Protein AF-A0A6G1WXC3-F1 (afdb_monomer)

Secondary structure (DSSP, 8-state):
---HHHHHHHHHHHHHHHHHHHHHHHHHHHHHTSHHHHHHHHHHHHHHHHHHHHS-------S--------HHHHHHHHH-HHHHHHHHHHHHHHHTTSSS-SHHHHHHHHHHTTPPP---SSHHHHHHHHHHHHTTS-HHHHHHHHHHHHGGG--SHHHHHHHHHT--

Structure (mmCIF, N/CA/C/O backbone):
data_AF-A0A6G1WXC3-F1
#
_entry.id   AF-A0A6G1WXC3-F1
#
loop_
_atom_site.group_PDB
_atom_site.id
_atom_site.type_symbol
_atom_site.label_atom_id
_atom_site.label_alt_id
_atom_site.label_comp_id
_atom_site.label_asym_id
_atom_site.label_entity_id
_atom_site.label_seq_id
_atom_site.pdbx_PDB_ins_code
_atom_site.Cartn_x
_atom_site.Cartn_y
_atom_site.Cartn_z
_atom_site.occupancy
_atom_site.B_iso_or_equiv
_atom_site.auth_seq_id
_atom_site.auth_comp_id
_atom_site.auth_asym_id
_atom_site.auth_atom_id
_atom_site.pdbx_PDB_model_num
ATOM 1 N N . MET A 1 1 ? 29.591 30.983 -10.561 1.00 44.22 1 MET A N 1
ATOM 2 C CA . MET A 1 1 ? 28.912 30.303 -9.437 1.00 44.22 1 MET A CA 1
ATOM 3 C C . MET A 1 1 ? 28.058 29.195 -10.032 1.00 44.22 1 MET A C 1
ATOM 5 O O . MET A 1 1 ? 27.131 29.528 -10.754 1.00 44.22 1 MET A O 1
ATOM 9 N N . LYS A 1 2 ? 28.415 27.916 -9.842 1.00 50.72 2 LYS A N 1
ATOM 10 C CA . LYS A 1 2 ? 27.585 26.799 -10.331 1.00 50.72 2 LYS A CA 1
ATOM 11 C C . LYS A 1 2 ? 26.294 26.765 -9.520 1.00 50.72 2 LYS A C 1
ATOM 13 O O . LYS A 1 2 ? 26.352 26.888 -8.296 1.00 50.72 2 LYS A O 1
ATOM 18 N N . THR A 1 3 ? 25.143 26.680 -10.178 1.00 69.44 3 THR A N 1
ATOM 19 C CA . THR A 1 3 ? 23.860 26.624 -9.466 1.00 69.44 3 THR A CA 1
ATOM 20 C C . THR A 1 3 ? 23.758 25.311 -8.681 1.00 69.44 3 THR A C 1
ATOM 22 O O . THR A 1 3 ? 24.283 24.291 -9.116 1.00 69.44 3 THR A O 1
ATOM 25 N N . GLN A 1 4 ? 23.085 25.302 -7.523 1.00 69.00 4 GLN A N 1
ATOM 26 C CA . GLN A 1 4 ? 22.926 24.095 -6.684 1.00 69.00 4 GLN A CA 1
ATOM 27 C C . GLN A 1 4 ? 22.456 22.871 -7.495 1.00 69.00 4 GLN A C 1
ATOM 29 O O . GLN A 1 4 ? 22.915 21.755 -7.283 1.00 69.00 4 GLN A O 1
ATOM 34 N N . ARG A 1 5 ? 21.611 23.113 -8.502 1.00 64.19 5 ARG A N 1
ATOM 35 C CA . ARG A 1 5 ? 21.076 22.094 -9.409 1.00 64.19 5 ARG A CA 1
ATOM 36 C C . ARG A 1 5 ? 22.124 21.485 -10.343 1.00 64.19 5 ARG A C 1
ATOM 38 O O . ARG A 1 5 ? 22.011 20.314 -10.682 1.00 64.19 5 ARG A O 1
ATOM 45 N N . GLU A 1 6 ? 23.135 22.247 -10.758 1.00 64.75 6 GLU A N 1
ATOM 46 C CA . GLU A 1 6 ? 24.261 21.714 -11.540 1.00 64.75 6 GLU A CA 1
ATOM 47 C C . GLU A 1 6 ? 25.110 20.766 -10.693 1.00 64.75 6 GLU A C 1
ATOM 49 O O . GLU A 1 6 ? 25.535 19.720 -11.176 1.00 64.75 6 GLU A O 1
ATOM 54 N N . SER A 1 7 ? 25.324 21.105 -9.421 1.00 72.19 7 SER A N 1
ATOM 55 C CA . SER A 1 7 ? 26.033 20.237 -8.479 1.00 72.19 7 SER A CA 1
ATOM 56 C C . SER A 1 7 ? 25.262 18.940 -8.221 1.00 72.19 7 SER A C 1
ATOM 58 O O . SER A 1 7 ? 25.857 17.865 -8.263 1.00 72.19 7 SER A O 1
ATOM 60 N N . ASP A 1 8 ? 23.942 19.020 -8.034 1.00 71.69 8 ASP A N 1
ATOM 61 C CA . ASP A 1 8 ? 23.084 17.841 -7.853 1.00 71.69 8 ASP A CA 1
ATOM 62 C C . ASP A 1 8 ? 23.109 16.932 -9.094 1.00 71.69 8 ASP A C 1
ATOM 64 O O . ASP A 1 8 ? 23.242 15.712 -8.981 1.00 71.69 8 ASP A O 1
ATOM 68 N N . LEU A 1 9 ? 23.085 17.526 -10.292 1.00 70.00 9 LEU A N 1
ATOM 69 C CA . LEU A 1 9 ? 23.177 16.786 -11.550 1.00 70.00 9 LEU A CA 1
ATOM 70 C C . LEU A 1 9 ? 24.522 16.060 -11.696 1.00 70.00 9 LEU A C 1
ATOM 72 O O . LEU A 1 9 ? 24.562 14.912 -12.138 1.00 70.00 9 LEU A O 1
ATOM 76 N N . LEU A 1 10 ? 25.626 16.698 -11.299 1.00 73.06 10 LEU A N 1
ATOM 77 C CA . LEU A 1 10 ? 26.951 16.072 -11.306 1.00 73.06 10 LEU A CA 1
ATOM 78 C C . LEU A 1 10 ? 27.034 14.898 -10.323 1.00 73.06 10 LEU A C 1
ATOM 80 O O . LEU A 1 10 ? 27.644 13.875 -10.637 1.00 73.06 10 LEU A O 1
ATOM 84 N N . ILE A 1 11 ? 26.391 15.012 -9.160 1.00 79.00 11 ILE A N 1
ATOM 85 C CA . ILE A 1 11 ? 26.306 13.923 -8.179 1.00 79.00 11 ILE A CA 1
ATOM 86 C C . ILE A 1 11 ? 25.516 12.744 -8.755 1.00 79.00 11 ILE A C 1
ATOM 88 O O . ILE A 1 11 ? 25.930 11.592 -8.609 1.00 79.00 11 ILE A O 1
ATOM 92 N N . ASP A 1 12 ? 24.399 13.003 -9.426 1.00 79.50 12 ASP A N 1
ATOM 93 C CA . ASP A 1 12 ? 23.587 11.943 -10.023 1.00 79.50 12 ASP A CA 1
ATOM 94 C C . ASP A 1 12 ? 24.289 11.277 -11.212 1.00 79.50 12 ASP A C 1
ATOM 96 O O . ASP A 1 12 ? 24.248 10.050 -11.333 1.00 79.50 12 ASP A O 1
ATOM 100 N N . LEU A 1 13 ? 25.038 12.037 -12.015 1.00 75.50 13 LEU A N 1
ATOM 101 C CA . LEU A 1 13 ? 25.923 11.481 -13.042 1.00 75.50 13 LEU A CA 1
ATOM 102 C C . LEU A 1 13 ? 27.013 10.590 -12.434 1.00 75.50 13 LEU A C 1
ATOM 104 O O . LEU A 1 13 ? 27.242 9.490 -12.933 1.00 75.50 13 LEU A O 1
ATOM 108 N N . ALA A 1 14 ? 27.631 10.996 -11.322 1.00 76.50 14 ALA A N 1
ATOM 109 C CA . ALA A 1 14 ? 28.627 10.178 -10.628 1.00 76.50 14 ALA A CA 1
ATOM 110 C C . ALA A 1 14 ? 28.030 8.872 -10.067 1.00 76.50 14 ALA A C 1
ATOM 112 O O . ALA A 1 14 ? 28.656 7.812 -10.146 1.00 76.50 14 ALA A O 1
ATOM 113 N N . LYS A 1 15 ? 26.797 8.909 -9.542 1.00 82.50 15 LYS A N 1
ATOM 114 C CA . LYS A 1 15 ? 26.073 7.700 -9.104 1.00 82.50 15 LYS A CA 1
ATOM 115 C C . LYS A 1 15 ? 25.766 6.768 -10.274 1.00 82.50 15 LYS A C 1
ATOM 117 O O . LYS A 1 15 ? 25.901 5.554 -10.132 1.00 82.50 15 LYS A O 1
ATOM 122 N N . LEU A 1 16 ? 25.348 7.320 -11.412 1.00 79.81 16 LEU A N 1
ATOM 123 C CA . LEU A 1 16 ? 25.074 6.543 -12.620 1.00 79.81 16 LEU A CA 1
ATOM 124 C C . LEU A 1 16 ? 26.355 5.905 -13.169 1.00 79.81 16 LEU A C 1
ATOM 126 O O . LEU A 1 16 ? 26.337 4.718 -13.492 1.00 79.81 16 LEU A O 1
ATOM 130 N N . LEU A 1 17 ? 27.470 6.640 -13.176 1.00 76.56 17 LEU A N 1
ATOM 131 C CA . LEU A 1 17 ? 28.785 6.124 -13.562 1.00 76.56 17 LEU A CA 1
ATOM 132 C C . LEU A 1 17 ? 29.220 4.965 -12.660 1.00 76.56 17 LEU A C 1
ATOM 134 O O . LEU A 1 17 ? 29.624 3.915 -13.151 1.00 76.56 17 LEU A O 1
ATOM 138 N N . LYS A 1 18 ? 29.049 5.101 -11.339 1.00 76.56 18 LYS A N 1
ATOM 139 C CA . LYS A 1 18 ? 29.335 4.022 -10.381 1.00 76.56 18 LYS A CA 1
ATOM 140 C C . LYS A 1 18 ? 28.459 2.781 -10.604 1.00 76.56 18 LYS A C 1
ATOM 142 O O . LYS A 1 18 ? 28.900 1.672 -10.327 1.00 76.56 18 LYS A O 1
ATOM 147 N N . LYS A 1 19 ? 27.216 2.961 -11.060 1.00 80.56 19 LYS A N 1
ATOM 148 C CA . LYS A 1 19 ? 26.237 1.877 -11.232 1.00 80.56 19 LYS A CA 1
ATOM 149 C C . LYS A 1 19 ? 26.440 1.073 -12.518 1.00 80.56 19 LYS A C 1
ATOM 151 O O . LYS A 1 19 ? 26.234 -0.135 -12.493 1.00 80.56 19 LYS A O 1
ATOM 156 N N . TYR A 1 20 ? 26.783 1.736 -13.620 1.00 78.94 20 TYR A N 1
ATOM 157 C CA . TYR A 1 20 ? 26.848 1.107 -14.947 1.00 78.94 20 TYR A CA 1
ATOM 158 C C . TYR A 1 20 ? 28.270 0.989 -15.509 1.00 78.94 20 TYR A C 1
ATOM 160 O O . TYR A 1 20 ? 28.459 0.365 -16.549 1.00 78.94 20 TYR A O 1
ATOM 168 N N . GLY A 1 21 ? 29.264 1.545 -14.816 1.00 82.62 21 GLY A N 1
ATOM 169 C CA . GLY A 1 21 ? 30.666 1.478 -15.210 1.00 82.62 21 GLY A CA 1
ATOM 170 C C . GLY A 1 21 ? 31.036 2.451 -16.340 1.00 82.62 21 GLY A C 1
ATOM 171 O O . GLY A 1 21 ? 30.161 2.965 -17.042 1.00 82.62 21 GLY A O 1
ATOM 172 N N . PRO A 1 22 ? 32.341 2.725 -16.512 1.00 80.12 22 PRO A N 1
ATOM 173 C CA . PRO A 1 22 ? 32.845 3.679 -17.500 1.00 80.12 22 PRO A CA 1
ATOM 174 C C . PRO A 1 22 ? 32.605 3.226 -18.945 1.00 80.12 22 PRO A C 1
ATOM 176 O O . PRO A 1 22 ? 32.249 4.047 -19.781 1.00 80.12 22 PRO A O 1
ATOM 179 N N . GLU A 1 23 ? 32.685 1.923 -19.220 1.00 77.81 23 GLU A N 1
ATOM 180 C CA . GLU A 1 23 ? 32.500 1.346 -20.561 1.00 77.81 23 GLU A CA 1
ATOM 181 C C . GLU A 1 23 ? 31.107 1.651 -21.138 1.00 77.81 23 GLU A C 1
ATOM 183 O O . GLU A 1 23 ? 30.965 2.027 -22.300 1.00 77.81 23 GLU A O 1
ATOM 188 N N . THR A 1 24 ? 30.064 1.580 -20.304 1.00 79.56 24 THR A N 1
ATOM 189 C CA . THR A 1 24 ? 28.690 1.924 -20.703 1.00 79.56 24 THR A CA 1
ATOM 190 C C . THR A 1 24 ? 28.551 3.416 -21.017 1.00 79.56 24 THR A C 1
ATOM 192 O O . THR A 1 24 ? 27.793 3.799 -21.909 1.00 79.56 24 THR A O 1
ATOM 195 N N . PHE A 1 25 ? 29.284 4.274 -20.303 1.00 78.19 25 PHE A N 1
ATOM 196 C CA . PHE A 1 25 ? 29.303 5.716 -20.552 1.00 78.19 25 PHE A CA 1
ATOM 197 C C . PHE A 1 25 ? 30.082 6.069 -21.820 1.00 78.19 25 PHE A C 1
ATOM 199 O O . PHE A 1 25 ? 29.649 6.951 -22.555 1.00 78.19 25 PHE A O 1
ATOM 206 N N . GLU A 1 26 ? 31.177 5.369 -22.111 1.00 77.31 26 GLU A N 1
ATOM 207 C CA . GLU A 1 26 ? 31.932 5.520 -23.359 1.00 77.31 26 GLU A CA 1
ATOM 208 C C . GLU A 1 26 ? 31.126 5.047 -24.572 1.00 77.31 26 GLU A C 1
ATOM 210 O O . GLU A 1 26 ? 31.059 5.752 -25.579 1.00 77.31 26 GLU A O 1
ATOM 215 N N . ALA A 1 27 ? 30.434 3.910 -24.461 1.00 77.00 27 ALA A N 1
ATOM 216 C CA . ALA A 1 27 ? 29.519 3.427 -25.494 1.00 77.00 27 ALA A CA 1
ATOM 217 C C . ALA A 1 27 ? 28.340 4.389 -25.715 1.00 77.00 27 ALA A C 1
ATOM 219 O O . ALA A 1 27 ? 27.915 4.629 -26.847 1.00 77.00 27 ALA A O 1
ATOM 220 N N . LEU A 1 28 ? 27.816 4.989 -24.642 1.00 77.06 28 LEU A N 1
ATOM 221 C CA . LEU A 1 28 ? 26.797 6.026 -24.756 1.00 77.06 28 LEU A CA 1
ATOM 222 C C . LEU A 1 28 ? 27.366 7.286 -25.416 1.00 77.06 28 LEU A C 1
ATOM 224 O O . LEU A 1 28 ? 26.716 7.839 -26.297 1.00 77.06 28 LEU A O 1
ATOM 228 N N . ALA A 1 29 ? 28.573 7.714 -25.037 1.00 76.94 29 ALA A N 1
ATOM 229 C CA . ALA A 1 29 ? 29.254 8.876 -25.603 1.00 76.94 29 ALA A CA 1
ATOM 230 C C . ALA A 1 29 ? 29.509 8.708 -27.107 1.00 76.94 29 ALA A C 1
ATOM 232 O O . ALA A 1 29 ? 29.225 9.624 -27.878 1.00 76.94 29 ALA A O 1
ATOM 233 N N . SER A 1 30 ? 29.969 7.535 -27.548 1.00 75.50 30 SER A N 1
ATOM 234 C CA . SER A 1 30 ? 30.153 7.237 -28.973 1.00 75.50 30 SER A CA 1
ATOM 235 C C . SER A 1 30 ? 28.818 7.209 -29.721 1.00 75.50 30 SER A C 1
ATOM 237 O O . SER A 1 30 ? 28.712 7.769 -30.812 1.00 75.50 30 SER A O 1
ATOM 239 N N . THR A 1 31 ? 27.769 6.668 -29.095 1.00 70.75 31 THR A N 1
ATOM 240 C CA . THR A 1 31 ? 26.422 6.613 -29.675 1.00 70.75 31 THR A CA 1
ATOM 241 C C . THR A 1 31 ? 25.796 7.996 -29.818 1.00 70.75 31 THR A C 1
ATOM 243 O O . THR A 1 31 ? 25.179 8.265 -30.842 1.00 70.75 31 THR A O 1
ATOM 246 N N . ILE A 1 32 ? 25.952 8.900 -28.845 1.00 71.56 32 ILE A N 1
ATOM 247 C CA . ILE A 1 32 ? 25.403 10.270 -28.917 1.00 71.56 32 ILE A CA 1
ATOM 248 C C . ILE A 1 32 ? 26.270 11.232 -29.732 1.00 71.56 32 ILE A C 1
ATOM 250 O O . ILE A 1 32 ? 25.797 12.320 -30.049 1.00 71.56 32 ILE A O 1
ATOM 254 N N . SER A 1 33 ? 27.510 10.852 -30.060 1.00 72.50 33 SER A N 1
ATOM 255 C CA . SER A 1 33 ? 28.425 11.652 -30.889 1.00 72.50 33 SER A CA 1
ATOM 256 C C . SER A 1 33 ? 28.082 11.604 -32.381 1.00 72.50 33 SER A C 1
ATOM 258 O O . SER A 1 33 ? 28.643 12.375 -33.157 1.00 72.50 33 SER A O 1
ATOM 260 N N . SER A 1 34 ? 27.170 10.721 -32.804 1.00 76.88 34 SER A N 1
ATOM 261 C CA . SER A 1 34 ? 26.710 10.702 -34.192 1.00 76.88 34 SER A CA 1
ATOM 262 C C . SER A 1 34 ? 25.722 11.856 -34.445 1.00 76.88 34 SER A C 1
ATOM 264 O O . SER A 1 34 ? 24.794 12.038 -33.653 1.00 76.88 34 SER A O 1
ATOM 266 N N . PRO A 1 35 ? 25.857 12.626 -35.543 1.00 70.94 35 PRO A N 1
ATOM 267 C CA . PRO A 1 35 ? 24.997 13.782 -35.811 1.00 70.94 35 PRO A CA 1
ATOM 268 C C . PRO A 1 35 ? 23.498 13.446 -35.820 1.00 70.94 35 PRO A C 1
ATOM 270 O O . PRO A 1 35 ? 22.679 14.240 -35.358 1.00 70.94 35 PRO A O 1
ATOM 273 N N . GLU A 1 36 ? 23.140 12.254 -36.300 1.00 72.19 36 GLU A N 1
ATOM 274 C CA . GLU A 1 36 ? 21.758 11.775 -36.394 1.00 72.19 36 GLU A CA 1
ATOM 275 C C . GLU A 1 36 ? 21.156 11.482 -35.015 1.00 72.19 36 GLU A C 1
ATOM 277 O O . GLU A 1 36 ? 20.041 11.910 -34.706 1.00 72.19 36 GLU A O 1
ATOM 282 N N . THR A 1 37 ? 21.904 10.813 -34.136 1.00 66.00 37 THR A N 1
ATOM 283 C CA . THR A 1 37 ? 21.451 10.528 -32.767 1.00 66.00 37 THR A CA 1
ATOM 284 C C . THR A 1 37 ? 21.466 11.772 -31.889 1.00 66.00 37 THR A C 1
ATOM 286 O O . THR A 1 37 ? 20.568 11.922 -31.061 1.00 66.00 37 THR A O 1
ATOM 289 N N . THR A 1 38 ? 22.405 12.708 -32.080 1.00 70.88 38 THR A N 1
ATOM 290 C CA . THR A 1 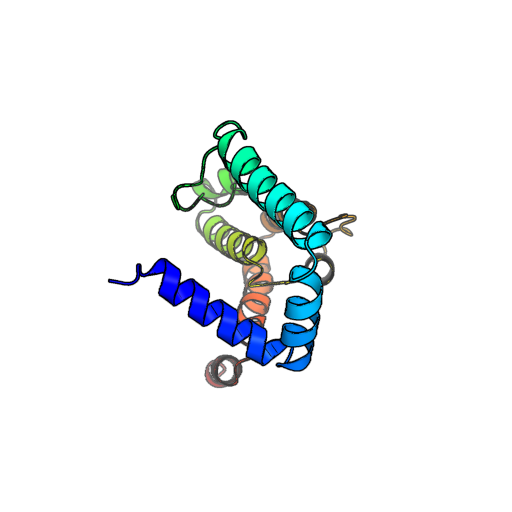38 ? 22.377 14.008 -31.390 1.00 70.88 38 THR A CA 1
ATOM 291 C C . THR A 1 38 ? 21.135 14.810 -31.790 1.00 70.88 38 THR A C 1
ATOM 293 O O . THR A 1 38 ? 20.464 15.398 -30.936 1.00 70.88 38 THR A O 1
ATOM 296 N N . GLN A 1 39 ? 20.778 14.817 -33.078 1.00 71.06 39 GLN A N 1
ATOM 297 C CA . GLN A 1 39 ? 19.552 15.455 -33.565 1.00 71.06 39 GLN A CA 1
ATOM 298 C C . GLN A 1 39 ? 18.302 14.777 -32.999 1.00 71.06 39 GLN A C 1
ATOM 300 O O . GLN A 1 39 ? 17.390 15.457 -32.534 1.00 71.06 39 GLN A O 1
ATOM 305 N N . HIS A 1 40 ? 18.281 13.446 -32.942 1.00 68.62 40 HIS A N 1
ATOM 306 C CA . HIS A 1 40 ? 17.162 12.708 -32.363 1.00 68.62 40 HIS A CA 1
ATOM 307 C C . HIS A 1 40 ? 17.019 12.954 -30.851 1.00 68.62 40 HIS A C 1
ATOM 309 O O . HIS A 1 40 ? 15.928 13.237 -30.358 1.00 68.62 40 HIS A O 1
ATOM 315 N N . LEU A 1 41 ? 18.127 12.931 -30.106 1.00 70.44 41 LEU A N 1
ATOM 316 C CA . LEU A 1 41 ? 18.150 13.193 -28.668 1.00 70.44 41 LEU A CA 1
ATOM 317 C C . LEU A 1 41 ? 17.752 14.639 -28.355 1.00 70.44 41 LEU A C 1
ATOM 319 O O . LEU A 1 41 ? 16.959 14.877 -27.447 1.00 70.44 41 LEU A O 1
ATOM 323 N N . SER A 1 42 ? 18.252 15.607 -29.123 1.00 66.69 42 SER A N 1
ATOM 324 C CA . SER A 1 42 ? 17.861 17.012 -28.973 1.00 66.69 42 SER A CA 1
ATOM 325 C C . SER A 1 42 ? 16.388 17.240 -29.321 1.00 66.69 42 SER A C 1
ATOM 327 O O . SER A 1 42 ? 15.724 17.998 -28.615 1.00 66.69 42 SER A O 1
ATOM 329 N N . ALA A 1 43 ? 15.838 16.538 -30.317 1.00 70.00 43 ALA A N 1
ATOM 330 C CA . ALA A 1 43 ? 14.411 16.567 -30.628 1.00 70.00 43 ALA A CA 1
ATOM 331 C C . ALA A 1 43 ? 13.565 15.994 -29.481 1.00 70.00 43 ALA A C 1
ATOM 333 O O . ALA A 1 43 ? 12.590 16.627 -29.079 1.00 70.00 43 ALA A O 1
ATOM 334 N N . ILE A 1 44 ? 13.969 14.865 -28.889 1.00 68.25 44 ILE A N 1
ATOM 335 C CA . ILE A 1 44 ? 13.295 14.276 -27.720 1.00 68.25 44 ILE A CA 1
ATOM 336 C C . ILE A 1 44 ? 13.374 15.220 -26.518 1.00 68.25 44 ILE A C 1
ATOM 338 O O . ILE A 1 44 ? 12.358 15.481 -25.880 1.00 68.25 44 ILE A O 1
ATOM 342 N N . LEU A 1 45 ? 14.546 15.781 -26.216 1.00 61.62 45 LEU A N 1
ATOM 343 C CA . LEU A 1 45 ? 14.722 16.724 -25.107 1.00 61.62 45 LEU A CA 1
ATOM 344 C C . LEU A 1 45 ? 13.909 18.007 -25.321 1.00 61.62 45 LEU A C 1
ATOM 346 O O . LEU A 1 45 ? 13.264 18.490 -24.390 1.00 61.62 45 LEU A O 1
ATOM 350 N N . ALA A 1 46 ? 13.876 18.535 -26.546 1.00 66.94 46 ALA A N 1
ATOM 351 C CA . ALA A 1 46 ? 13.049 19.680 -26.908 1.00 66.94 46 ALA A CA 1
ATOM 352 C C . ALA A 1 46 ? 11.555 19.349 -26.818 1.00 66.94 46 ALA A C 1
ATOM 354 O O . ALA A 1 46 ? 10.770 20.183 -26.369 1.00 66.94 46 ALA A O 1
ATOM 355 N N . GLN A 1 47 ? 11.155 18.138 -27.202 1.00 62.56 47 GLN A N 1
ATOM 356 C CA . GLN A 1 47 ? 9.781 17.670 -27.090 1.00 62.56 47 GLN A CA 1
ATOM 357 C C . GLN A 1 47 ? 9.382 17.514 -25.625 1.00 62.56 47 GLN A C 1
ATOM 359 O O . GLN A 1 47 ? 8.387 18.102 -25.232 1.00 62.56 47 GLN A O 1
ATOM 364 N N . VAL A 1 48 ? 10.194 16.878 -24.781 1.00 60.00 48 VAL A N 1
ATOM 365 C CA . VAL A 1 48 ? 9.967 16.774 -23.328 1.00 60.00 48 VAL A CA 1
ATOM 366 C C . VAL A 1 48 ? 9.910 18.158 -22.670 1.00 60.00 48 VAL A C 1
ATOM 368 O O . VAL A 1 48 ? 9.025 18.416 -21.852 1.00 60.00 48 VAL A O 1
ATOM 371 N N . ALA A 1 49 ? 10.775 19.093 -23.073 1.00 61.84 49 ALA A N 1
ATOM 372 C CA . ALA A 1 49 ? 10.750 20.474 -22.588 1.00 61.84 49 ALA A CA 1
ATOM 373 C C . ALA A 1 49 ? 9.501 21.255 -23.044 1.00 61.84 49 ALA A C 1
ATOM 375 O O . ALA A 1 49 ? 9.017 22.125 -22.319 1.00 61.84 49 ALA A O 1
ATOM 376 N N . ARG A 1 50 ? 8.959 20.952 -24.232 1.00 60.78 50 ARG A N 1
ATOM 377 C CA . ARG A 1 50 ? 7.710 21.536 -24.752 1.00 60.78 50 ARG A CA 1
ATOM 378 C C . ARG A 1 50 ? 6.479 20.899 -24.108 1.00 60.78 50 ARG A C 1
ATOM 380 O O . ARG A 1 50 ? 5.589 21.628 -23.682 1.00 60.78 50 ARG A O 1
ATOM 387 N N . THR A 1 51 ? 6.453 19.579 -23.941 1.00 52.22 51 THR A N 1
ATOM 388 C CA . THR A 1 51 ? 5.372 18.844 -23.268 1.00 52.22 51 THR A CA 1
ATOM 389 C C . THR A 1 51 ? 5.298 19.200 -21.782 1.00 52.22 51 THR A C 1
ATOM 391 O O . THR A 1 51 ? 4.201 19.314 -21.247 1.00 52.22 51 THR A O 1
ATOM 394 N N . GLY A 1 52 ? 6.431 19.511 -21.140 1.00 46.56 52 GLY A N 1
ATOM 395 C CA . GLY A 1 52 ? 6.468 20.088 -19.791 1.00 46.56 52 GLY A CA 1
ATOM 396 C C . GLY A 1 52 ? 5.908 21.516 -19.684 1.00 46.56 52 GLY A C 1
ATOM 397 O O . GLY A 1 52 ? 5.641 21.977 -18.578 1.00 46.56 52 GLY A O 1
ATOM 398 N N . ARG A 1 53 ? 5.703 22.225 -20.807 1.00 49.03 53 ARG A N 1
ATOM 399 C CA . ARG A 1 53 ? 5.103 23.575 -20.849 1.00 49.03 53 ARG A CA 1
ATOM 400 C C . ARG A 1 53 ? 3.644 23.597 -21.315 1.00 49.03 53 ARG A C 1
ATOM 402 O O . ARG A 1 53 ? 2.965 24.584 -21.053 1.00 49.03 53 ARG A O 1
ATOM 409 N N . THR A 1 54 ? 3.151 22.550 -21.982 1.00 41.38 54 THR A N 1
ATOM 410 C CA . THR A 1 54 ? 1.801 22.524 -22.585 1.00 41.38 54 THR A CA 1
ATOM 411 C C . THR A 1 54 ? 0.854 21.483 -21.995 1.00 41.38 54 THR A C 1
ATOM 413 O O . THR A 1 54 ? -0.263 21.335 -22.485 1.00 41.38 54 THR A O 1
ATOM 416 N N . THR A 1 55 ? 1.229 20.779 -20.927 1.00 40.16 55 THR A N 1
ATOM 417 C CA . THR A 1 55 ? 0.213 20.138 -20.087 1.00 40.16 55 THR A CA 1
ATOM 418 C C . THR A 1 55 ? -0.557 21.233 -19.347 1.00 40.16 55 THR A C 1
ATOM 420 O O . THR A 1 55 ? 0.081 22.042 -18.663 1.00 40.16 55 THR A O 1
ATOM 423 N N . PRO A 1 56 ? -1.900 21.297 -19.441 1.00 35.97 56 PRO A N 1
ATOM 424 C CA . PRO A 1 56 ? -2.665 22.194 -18.589 1.00 35.97 56 PRO A CA 1
ATOM 425 C C . PRO A 1 56 ? -2.267 21.898 -17.146 1.00 35.97 56 PRO A C 1
ATOM 427 O O . PRO A 1 56 ? -2.142 20.727 -16.780 1.00 35.97 56 PRO A O 1
ATOM 430 N N . LYS A 1 57 ? -2.025 22.964 -16.369 1.00 44.06 57 LYS A N 1
ATOM 431 C CA . LYS A 1 57 ? -1.775 22.951 -14.922 1.00 44.06 57 LYS A CA 1
ATOM 432 C C . LYS A 1 57 ? -2.783 22.038 -14.225 1.00 44.06 57 LYS A C 1
ATOM 434 O O . LYS A 1 57 ? -3.780 22.488 -13.666 1.00 44.06 57 LYS A O 1
ATOM 439 N N . THR A 1 58 ? -2.500 20.748 -14.195 1.00 40.88 58 THR A N 1
ATOM 440 C CA . THR A 1 58 ? -3.186 19.809 -13.328 1.00 40.88 58 THR A CA 1
ATOM 441 C C . THR A 1 58 ? -2.349 19.814 -12.073 1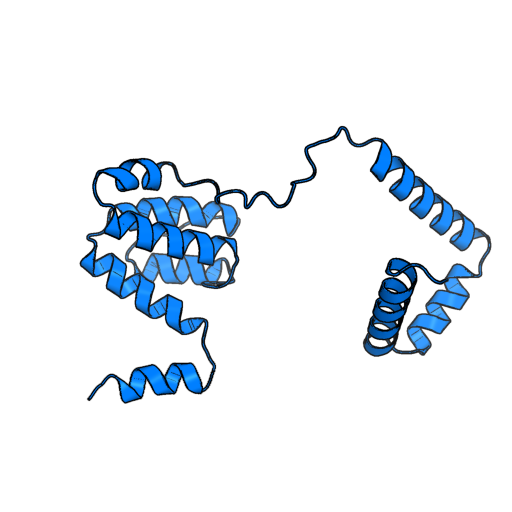.00 40.88 58 THR A C 1
ATOM 443 O O . THR A 1 58 ? -1.492 18.964 -11.888 1.00 40.88 58 THR A O 1
ATOM 446 N N . LYS A 1 59 ? -2.524 20.911 -11.324 1.00 41.25 59 LYS A N 1
ATOM 447 C CA . LYS A 1 59 ? -2.052 21.160 -9.963 1.00 41.25 59 LYS A CA 1
ATOM 448 C C . LYS A 1 59 ? -0.811 20.343 -9.609 1.00 41.25 59 LYS A C 1
ATOM 450 O O . LYS A 1 59 ? -0.925 19.244 -9.069 1.00 41.25 59 LYS A O 1
ATOM 455 N N . GLU A 1 60 ? 0.359 20.938 -9.850 1.00 38.59 60 GLU A N 1
ATOM 456 C CA . GLU A 1 60 ? 1.515 20.677 -9.002 1.00 38.59 60 GLU A CA 1
ATOM 457 C C . GLU A 1 60 ? 1.013 20.715 -7.564 1.00 38.59 60 GLU A C 1
ATOM 459 O O . GLU A 1 60 ? 0.555 21.745 -7.055 1.00 38.59 60 GLU A O 1
ATOM 464 N N . GLY A 1 61 ? 1.006 19.535 -6.952 1.00 35.94 61 GLY A N 1
ATOM 465 C CA . GLY A 1 61 ? 0.885 19.406 -5.527 1.00 35.94 61 GLY A CA 1
ATOM 466 C C . GLY A 1 61 ? 2.037 20.192 -4.937 1.00 35.94 61 GLY A C 1
ATOM 467 O O . GLY A 1 61 ? 3.139 19.675 -4.785 1.00 35.94 61 GLY A O 1
ATOM 468 N N . SER A 1 62 ? 1.744 21.429 -4.537 1.00 36.00 62 SER A N 1
ATOM 469 C CA . SER A 1 62 ? 2.179 21.890 -3.230 1.00 36.00 62 SER A CA 1
ATOM 470 C C . SER A 1 62 ? 2.175 20.666 -2.322 1.00 36.00 62 SER A C 1
ATOM 472 O O . SER A 1 62 ? 1.161 19.961 -2.240 1.00 36.00 62 SER A O 1
ATOM 474 N N . GLN A 1 63 ? 3.299 20.393 -1.668 1.00 42.59 63 GLN A N 1
ATOM 475 C CA . GLN A 1 63 ? 3.374 19.482 -0.533 1.00 42.59 63 GLN A CA 1
ATOM 476 C C . GLN A 1 63 ? 2.525 20.012 0.641 1.00 42.59 63 GLN A C 1
ATOM 478 O O . GLN A 1 63 ? 2.919 19.981 1.799 1.00 42.59 63 GLN A O 1
ATOM 483 N N . MET A 1 64 ? 1.309 20.477 0.380 1.00 36.50 64 MET A N 1
ATOM 484 C CA . MET A 1 64 ? 0.219 20.329 1.303 1.00 36.50 64 MET A CA 1
ATOM 485 C C . MET A 1 64 ? -0.005 18.829 1.378 1.00 36.50 64 MET A C 1
ATOM 487 O O . MET A 1 64 ? -0.541 18.246 0.439 1.00 36.50 64 MET A O 1
ATOM 491 N N . ARG A 1 65 ? 0.508 18.213 2.452 1.00 37.00 65 ARG A N 1
ATOM 492 C CA . ARG A 1 65 ? 0.191 16.854 2.903 1.00 37.00 65 ARG A CA 1
ATOM 493 C C . ARG A 1 65 ? -1.242 16.539 2.479 1.00 37.00 65 ARG A C 1
ATOM 495 O O . ARG A 1 65 ? -2.180 16.972 3.151 1.00 37.00 65 ARG A O 1
ATOM 502 N N . GLN A 1 66 ? -1.428 15.886 1.329 1.00 37.84 66 GLN A N 1
ATOM 503 C CA . GLN A 1 66 ? -2.762 15.493 0.924 1.00 37.84 66 GLN A CA 1
ATOM 504 C C . GLN A 1 66 ? -3.127 14.451 1.954 1.00 37.84 66 GLN A C 1
ATOM 506 O O . GLN A 1 66 ? -2.526 13.377 1.982 1.00 37.84 66 GLN A O 1
ATOM 511 N N . ARG A 1 67 ? -4.027 14.825 2.872 1.00 42.50 67 ARG A N 1
ATOM 512 C CA . ARG A 1 67 ? -4.628 13.875 3.796 1.00 42.50 67 ARG A CA 1
ATOM 513 C C . ARG A 1 67 ? -5.026 12.688 2.925 1.00 42.50 67 ARG A C 1
ATOM 515 O O . ARG A 1 67 ? -5.754 12.917 1.953 1.00 42.50 67 ARG A O 1
ATOM 522 N N . PRO A 1 68 ? -4.465 11.491 3.168 1.00 51.00 68 PRO A N 1
ATOM 523 C CA . PRO A 1 68 ? -4.714 10.346 2.310 1.00 51.00 68 PRO A CA 1
ATOM 524 C C . PRO A 1 68 ? -6.225 10.231 2.178 1.00 51.00 68 PRO A C 1
ATOM 526 O O . PRO A 1 68 ? -6.896 10.267 3.206 1.00 51.00 68 PRO A O 1
ATOM 529 N N . SER A 1 69 ? -6.735 10.231 0.937 1.00 57.44 69 SER A N 1
ATOM 530 C CA . SER A 1 69 ? -8.171 10.268 0.636 1.00 57.44 69 SER A CA 1
ATOM 531 C C . SER A 1 69 ? -8.888 9.311 1.573 1.00 57.44 69 SER A C 1
ATOM 533 O O . SER A 1 69 ? -8.777 8.095 1.416 1.00 57.44 69 SER A O 1
ATOM 535 N N . VAL A 1 70 ? -9.528 9.871 2.600 1.00 61.28 70 VAL A N 1
ATOM 536 C CA . VAL A 1 70 ? -9.994 9.092 3.739 1.00 61.28 70 VAL A CA 1
ATOM 537 C C . VAL A 1 70 ? -11.104 8.194 3.216 1.00 61.28 70 VAL A C 1
ATOM 539 O O . VAL A 1 70 ? -12.078 8.719 2.665 1.00 61.28 70 VAL A O 1
ATOM 542 N N . PRO A 1 71 ? -10.979 6.859 3.325 1.00 66.69 71 PRO A N 1
ATOM 543 C CA . PRO A 1 71 ? -12.057 5.968 2.936 1.00 66.69 71 PRO A CA 1
ATOM 544 C C . PRO A 1 71 ? -13.351 6.427 3.609 1.00 66.69 71 PRO A C 1
ATOM 546 O O . PRO A 1 71 ? -13.352 6.715 4.805 1.00 66.69 71 PRO A O 1
ATOM 549 N N . ARG A 1 72 ? -14.460 6.509 2.860 1.00 69.94 72 ARG A N 1
ATOM 550 C CA . ARG A 1 72 ? -15.756 6.973 3.399 1.00 69.94 72 ARG A CA 1
ATOM 551 C C . ARG A 1 72 ? -16.170 6.204 4.663 1.00 69.94 72 ARG A C 1
ATOM 553 O O . ARG A 1 72 ? -16.798 6.779 5.543 1.00 69.94 72 ARG A O 1
ATOM 560 N N . SER A 1 73 ? -15.752 4.940 4.775 1.00 66.88 73 SER A N 1
ATOM 561 C CA . SER A 1 73 ? -15.932 4.092 5.958 1.00 66.88 73 SER A CA 1
ATOM 562 C C . SER A 1 73 ? -15.269 4.633 7.232 1.00 66.88 73 SER A C 1
ATOM 564 O O . SER A 1 73 ? -15.771 4.375 8.319 1.00 66.88 73 SER A O 1
ATOM 566 N N . LEU A 1 74 ? -14.180 5.402 7.130 1.00 72.94 74 LEU A N 1
ATOM 567 C CA . LEU A 1 74 ? -13.489 5.994 8.281 1.00 72.94 74 LEU A CA 1
ATOM 568 C C . LEU A 1 74 ? -14.088 7.334 8.723 1.00 72.94 74 LEU A C 1
ATOM 570 O O . LEU A 1 74 ? -13.964 7.688 9.890 1.00 72.94 74 LEU A O 1
ATOM 574 N N . VAL A 1 75 ? -14.767 8.062 7.830 1.00 76.25 75 VAL A N 1
ATOM 575 C CA . VAL A 1 75 ? -15.366 9.371 8.157 1.00 76.25 75 VAL A CA 1
ATOM 576 C C . VAL A 1 75 ? -16.470 9.229 9.209 1.00 7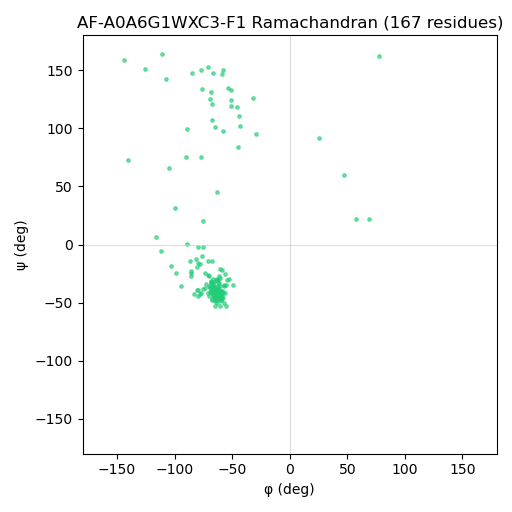6.25 75 VAL A C 1
ATOM 578 O O . VAL A 1 75 ? -16.564 10.042 10.123 1.00 76.25 75 VAL A O 1
ATOM 581 N N . ALA A 1 76 ? -17.276 8.168 9.126 1.00 74.75 76 ALA A N 1
ATOM 582 C CA . ALA A 1 76 ? -18.306 7.884 10.126 1.00 74.75 76 ALA A CA 1
ATOM 583 C C . ALA A 1 76 ? -17.709 7.483 11.491 1.00 74.75 76 ALA A C 1
ATOM 585 O O . ALA A 1 76 ? -18.257 7.831 12.537 1.00 74.75 76 ALA A O 1
ATOM 586 N N . LEU A 1 77 ? -16.558 6.799 11.484 1.00 78.38 77 LEU A N 1
ATOM 587 C CA . LEU A 1 77 ? -15.880 6.337 12.698 1.00 78.38 77 LEU A CA 1
ATOM 588 C C . LEU A 1 77 ? -15.195 7.464 13.476 1.00 78.38 77 LEU A C 1
ATOM 590 O O . LEU A 1 77 ? -15.034 7.334 14.684 1.00 78.38 77 LEU A O 1
ATOM 594 N N . GLU A 1 78 ? -14.829 8.574 12.828 1.00 79.88 78 GLU A N 1
ATOM 595 C CA . GLU A 1 78 ? -14.161 9.706 13.490 1.00 79.88 78 GLU A CA 1
ATOM 596 C C . GLU A 1 78 ? -14.975 10.264 14.669 1.00 79.88 78 GLU A C 1
ATOM 598 O O . GLU A 1 78 ? -14.401 10.657 15.684 1.00 79.88 78 GLU A O 1
ATOM 603 N N . ARG A 1 79 ? -16.311 10.259 14.556 1.00 75.94 79 ARG A N 1
ATOM 604 C CA . ARG A 1 79 ? -17.221 10.763 15.596 1.00 75.94 79 ARG A CA 1
ATOM 605 C C . ARG A 1 79 ? -17.724 9.679 16.547 1.00 75.94 79 ARG A C 1
ATOM 607 O O . ARG A 1 79 ? -17.909 9.969 17.722 1.00 75.94 79 ARG A O 1
ATOM 614 N N . ALA A 1 80 ? -17.965 8.468 16.046 1.00 81.50 80 ALA A N 1
ATOM 615 C CA . ALA A 1 80 ? -18.551 7.382 16.832 1.00 81.50 80 ALA A CA 1
ATOM 616 C C . ALA A 1 80 ? -17.509 6.619 17.667 1.00 81.50 80 ALA A C 1
ATOM 618 O O . ALA A 1 80 ? -17.747 6.315 18.830 1.00 81.50 80 ALA A O 1
ATOM 619 N N . GLU A 1 81 ? -16.342 6.330 17.085 1.00 82.69 81 GLU A N 1
ATOM 620 C CA . GLU A 1 81 ? -15.309 5.475 17.679 1.00 82.69 81 GLU A CA 1
ATOM 621 C C . GLU A 1 81 ? -13.908 6.057 17.386 1.00 82.69 81 GLU A C 1
ATOM 623 O O . GLU A 1 81 ? -13.143 5.525 16.570 1.00 82.69 81 GLU A O 1
ATOM 628 N N . PRO A 1 82 ? -13.525 7.166 18.048 1.00 80.94 82 PRO A N 1
ATOM 629 C CA . PRO A 1 82 ? -12.326 7.930 17.699 1.00 80.94 82 PRO A CA 1
ATOM 630 C C . PRO A 1 82 ? -11.024 7.134 17.865 1.00 80.94 82 PRO A C 1
ATOM 632 O O . PRO A 1 82 ? -10.053 7.371 17.144 1.00 80.94 82 PRO A O 1
ATOM 635 N N . GLN A 1 83 ? -10.981 6.175 18.792 1.00 81.62 83 GLN A N 1
ATOM 636 C CA . GLN A 1 83 ? -9.822 5.297 18.979 1.00 81.62 83 GLN A CA 1
ATOM 637 C C . GLN A 1 83 ? -9.627 4.361 17.778 1.00 81.62 83 GLN A C 1
ATOM 639 O O . GLN A 1 83 ? -8.533 4.283 17.215 1.00 81.62 83 GLN A O 1
ATOM 644 N N . LYS A 1 84 ? -10.711 3.725 17.326 1.00 84.94 84 LYS A N 1
ATOM 645 C CA . LYS A 1 84 ? -10.723 2.838 16.160 1.00 84.94 84 LYS A CA 1
ATOM 646 C C . LYS A 1 84 ? -10.366 3.585 14.880 1.00 84.94 84 LYS A C 1
ATOM 648 O O . LYS A 1 84 ? -9.575 3.098 14.073 1.00 84.94 84 LYS A O 1
ATOM 653 N N . TYR A 1 85 ? -10.882 4.804 14.735 1.00 85.75 85 TYR A N 1
ATOM 654 C CA . TYR A 1 85 ? -10.518 5.701 13.643 1.00 85.75 85 TYR A CA 1
ATOM 655 C C . TYR A 1 85 ? -9.009 5.970 13.590 1.00 85.75 85 TYR A C 1
ATOM 657 O O . TYR A 1 85 ? -8.405 5.796 12.532 1.00 85.75 85 TYR A O 1
ATOM 665 N N . ARG A 1 86 ? -8.378 6.343 14.715 1.00 84.94 86 ARG A N 1
ATOM 666 C CA . ARG A 1 86 ? -6.925 6.607 14.759 1.00 84.94 86 ARG A CA 1
ATOM 667 C C . ARG A 1 86 ? -6.115 5.389 14.326 1.00 84.94 86 ARG A C 1
ATOM 669 O O . ARG A 1 86 ? -5.191 5.531 13.527 1.00 84.94 86 ARG A O 1
ATOM 676 N N . LEU A 1 87 ? -6.483 4.208 14.820 1.00 85.88 87 LEU A N 1
ATOM 677 C CA . LEU A 1 87 ? -5.796 2.960 14.499 1.00 85.88 87 LEU A CA 1
ATOM 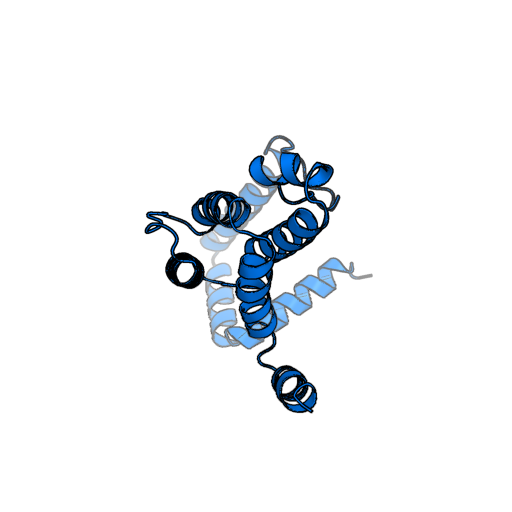678 C C . LEU A 1 87 ? -5.895 2.628 13.001 1.00 85.88 87 LEU A C 1
ATOM 680 O O . LEU A 1 87 ? -4.877 2.408 12.343 1.00 85.88 87 LEU A O 1
ATOM 684 N N . LEU A 1 88 ? -7.107 2.664 12.438 1.00 88.31 88 LEU A N 1
ATOM 685 C CA . LEU A 1 88 ? -7.337 2.380 11.018 1.00 88.31 88 LEU A CA 1
ATOM 686 C C . LEU A 1 88 ? -6.727 3.431 10.098 1.00 88.31 88 LEU A C 1
ATOM 688 O O . LEU A 1 88 ? -6.222 3.085 9.033 1.00 88.31 88 LEU A O 1
ATOM 692 N N . MET A 1 89 ? -6.751 4.704 10.493 1.00 86.12 89 MET A N 1
ATOM 693 C CA . MET A 1 89 ? -6.129 5.781 9.727 1.00 86.12 89 MET A CA 1
ATOM 694 C C . MET A 1 89 ? -4.608 5.626 9.687 1.00 86.12 89 MET A C 1
ATOM 696 O O . MET A 1 89 ? -4.000 5.783 8.625 1.00 86.12 89 MET A O 1
ATOM 700 N N . GLY A 1 90 ? -3.990 5.289 10.823 1.00 86.00 90 GLY A N 1
ATOM 701 C CA . GLY A 1 90 ? -2.559 4.996 10.888 1.00 86.00 90 GLY A CA 1
ATOM 702 C C . GLY A 1 90 ? -2.195 3.816 9.991 1.00 86.00 90 GLY A C 1
ATOM 703 O O . GLY A 1 90 ? -1.299 3.927 9.157 1.00 86.00 90 GLY A O 1
ATOM 704 N N . PHE A 1 91 ? -2.957 2.726 10.075 1.00 87.38 91 PHE A N 1
ATOM 705 C CA . PHE A 1 91 ? -2.759 1.544 9.235 1.00 87.38 91 PHE A CA 1
ATOM 706 C C . PHE A 1 91 ? -2.953 1.845 7.740 1.00 87.38 91 PHE A C 1
ATOM 708 O O . PHE A 1 91 ? -2.109 1.491 6.920 1.00 87.38 91 PHE A O 1
ATOM 715 N N . HIS A 1 92 ? -4.013 2.571 7.376 1.00 88.25 92 HIS A N 1
ATOM 716 C CA . HIS A 1 92 ? -4.266 3.018 6.004 1.00 88.25 92 HIS A CA 1
ATOM 717 C C . HIS A 1 92 ? -3.110 3.858 5.453 1.00 88.25 92 HIS A C 1
ATOM 719 O O . HIS A 1 92 ? -2.652 3.624 4.336 1.00 88.25 92 HIS A O 1
ATOM 725 N N . THR A 1 93 ? -2.610 4.808 6.243 1.00 86.44 93 THR A N 1
ATOM 726 C CA . THR A 1 93 ? -1.486 5.665 5.846 1.00 86.44 93 THR A CA 1
ATOM 727 C C . THR A 1 93 ? -0.239 4.820 5.583 1.00 86.44 93 THR A C 1
ATOM 729 O O . THR A 1 93 ? 0.349 4.913 4.506 1.00 86.44 93 THR A O 1
ATOM 732 N N . SER A 1 94 ? 0.093 3.901 6.492 1.00 84.38 94 SER A N 1
ATOM 733 C CA . SER A 1 94 ? 1.206 2.959 6.328 1.00 84.38 94 SER A CA 1
ATOM 734 C C . SER A 1 94 ? 1.054 2.047 5.103 1.00 84.38 94 SER A 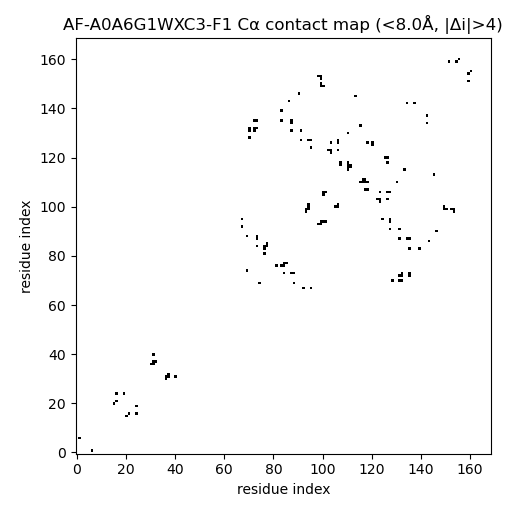C 1
ATOM 736 O O . SER A 1 94 ? 2.045 1.745 4.433 1.00 84.38 94 SER A O 1
ATOM 738 N N . LEU A 1 95 ? -0.172 1.625 4.766 1.00 87.06 95 LEU A N 1
ATOM 739 C CA . LEU A 1 95 ? -0.456 0.842 3.560 1.00 87.06 95 LEU A CA 1
ATOM 740 C C . LEU A 1 95 ? -0.282 1.654 2.275 1.00 87.06 95 LEU A C 1
ATOM 742 O O . LEU A 1 95 ? 0.230 1.123 1.290 1.00 87.06 95 LEU A O 1
ATOM 746 N N . VAL A 1 96 ? -0.711 2.913 2.250 1.00 85.31 96 VAL A N 1
ATOM 747 C CA . VAL A 1 96 ? -0.554 3.782 1.073 1.00 85.31 96 VAL A CA 1
ATOM 748 C C . VAL A 1 96 ? 0.922 4.112 0.845 1.00 85.31 96 VAL A C 1
ATOM 750 O O . VAL A 1 96 ? 1.397 4.059 -0.289 1.00 85.31 96 VAL A O 1
ATOM 753 N N . GLU A 1 97 ? 1.663 4.361 1.924 1.00 84.69 97 GLU A N 1
ATOM 754 C CA . GLU A 1 97 ? 3.106 4.632 1.909 1.00 84.69 97 GLU A CA 1
ATOM 755 C C . GLU A 1 97 ? 3.965 3.376 1.682 1.00 84.69 97 GLU A C 1
ATOM 757 O O . GLU A 1 97 ? 5.186 3.477 1.590 1.00 84.69 97 GLU A O 1
ATOM 762 N N . LYS A 1 98 ? 3.346 2.191 1.574 1.00 85.00 98 LYS A N 1
ATOM 763 C CA . LYS A 1 98 ? 4.016 0.885 1.432 1.00 85.00 98 LYS A CA 1
ATOM 764 C C . LYS A 1 98 ? 5.001 0.550 2.563 1.00 85.00 98 LYS A C 1
ATOM 766 O O . LYS A 1 98 ? 5.863 -0.304 2.376 1.00 85.00 98 LYS A O 1
ATOM 771 N N . LYS A 1 99 ? 4.857 1.171 3.738 1.00 82.69 99 LYS A N 1
ATOM 772 C CA . LYS A 1 99 ? 5.650 0.849 4.939 1.00 82.69 99 LYS A CA 1
ATOM 773 C C . LYS A 1 99 ? 5.313 -0.534 5.492 1.00 82.69 99 LYS A C 1
ATOM 775 O O . LYS A 1 99 ? 6.174 -1.207 6.041 1.00 82.69 99 LYS A O 1
ATOM 780 N N . ILE A 1 100 ? 4.060 -0.952 5.318 1.00 82.00 100 ILE A N 1
ATOM 781 C CA . ILE A 1 100 ? 3.562 -2.273 5.701 1.00 82.00 100 ILE A CA 1
ATOM 782 C C . ILE A 1 100 ? 2.910 -2.961 4.501 1.00 82.00 100 ILE A C 1
ATOM 784 O O . ILE A 1 100 ? 2.384 -2.297 3.598 1.00 82.00 100 ILE A O 1
ATOM 788 N N . LEU A 1 101 ? 2.960 -4.296 4.498 1.00 85.50 101 LEU A N 1
ATOM 789 C CA . LEU A 1 101 ? 2.405 -5.173 3.459 1.00 85.50 101 LEU A CA 1
ATOM 790 C C . LEU A 1 101 ? 2.780 -4.704 2.035 1.00 85.50 101 LEU A C 1
ATOM 792 O O . LEU A 1 101 ? 1.886 -4.307 1.296 1.00 85.50 101 LEU A O 1
ATOM 796 N N . PRO A 1 102 ? 4.078 -4.613 1.662 1.00 85.06 102 PRO A N 1
ATOM 797 C CA . PRO A 1 102 ? 4.598 -3.921 0.466 1.00 85.06 102 PRO A CA 1
ATOM 798 C C . PRO A 1 102 ? 4.075 -4.452 -0.889 1.00 85.06 102 PRO A C 1
ATOM 800 O O . PRO A 1 102 ? 4.036 -3.698 -1.874 1.00 85.06 102 PRO A O 1
ATOM 803 N N . SER A 1 103 ? 3.577 -5.682 -0.945 1.00 87.00 103 SER A N 1
ATOM 804 C CA . SER A 1 103 ? 3.025 -6.297 -2.154 1.00 87.00 103 SER A CA 1
ATOM 805 C C . SER A 1 103 ? 1.506 -6.505 -2.091 1.00 87.00 103 SER A C 1
ATOM 807 O O . SER A 1 103 ? 0.885 -6.440 -1.035 1.00 87.00 103 SER A O 1
ATOM 809 N N . LEU A 1 104 ? 0.886 -6.751 -3.252 1.00 87.00 104 LEU A N 1
ATOM 810 C CA . LEU A 1 104 ? -0.519 -7.172 -3.319 1.00 87.00 104 LEU A CA 1
ATOM 811 C C . LEU A 1 104 ? -0.730 -8.504 -2.584 1.00 87.00 104 LEU A C 1
ATOM 813 O O . LEU A 1 104 ? -1.726 -8.649 -1.885 1.00 87.00 104 LEU A O 1
ATOM 817 N N . ARG A 1 105 ? 0.226 -9.435 -2.711 1.00 86.06 105 ARG A N 1
ATOM 818 C CA . ARG A 1 105 ? 0.193 -10.738 -2.041 1.00 86.06 105 ARG A CA 1
ATOM 819 C C . ARG A 1 105 ? 0.139 -10.574 -0.523 1.00 86.06 105 ARG A C 1
ATOM 821 O O . ARG A 1 105 ? -0.776 -11.104 0.083 1.00 86.06 105 ARG A O 1
ATOM 828 N N . ASP A 1 106 ? 1.001 -9.730 0.048 1.00 85.56 106 ASP A N 1
ATOM 829 C CA . ASP A 1 106 ? 1.011 -9.475 1.498 1.00 85.56 106 ASP A CA 1
ATOM 830 C C . ASP A 1 106 ? -0.345 -8.970 2.011 1.00 85.56 106 ASP A C 1
ATOM 832 O O . ASP A 1 106 ? -0.757 -9.281 3.125 1.00 85.56 106 ASP A O 1
ATOM 836 N N . ILE A 1 107 ? -1.046 -8.166 1.205 1.00 87.75 107 ILE A N 1
ATOM 837 C CA . ILE A 1 107 ? -2.358 -7.644 1.587 1.00 87.75 107 ILE A CA 1
ATOM 838 C C . ILE A 1 107 ? -3.445 -8.715 1.481 1.00 87.75 107 ILE A C 1
ATOM 840 O O . ILE A 1 107 ? -4.334 -8.759 2.330 1.00 87.75 107 ILE A O 1
ATOM 844 N N . VAL A 1 108 ? -3.383 -9.568 0.459 1.00 86.88 108 VAL A N 1
ATOM 845 C CA . VAL A 1 108 ? -4.307 -10.699 0.304 1.00 86.88 108 VAL A CA 1
ATOM 846 C C . VAL A 1 108 ? -4.110 -11.703 1.440 1.00 86.88 108 VAL A C 1
ATOM 848 O O . VAL A 1 108 ? -5.090 -12.077 2.079 1.00 86.88 108 VAL A O 1
ATOM 851 N N . ASP A 1 109 ? -2.865 -12.053 1.760 1.00 86.25 109 ASP A N 1
ATOM 852 C CA . ASP A 1 109 ? -2.523 -12.956 2.864 1.00 86.25 109 ASP A CA 1
ATOM 853 C C . ASP A 1 109 ? -3.028 -12.401 4.200 1.00 86.25 109 ASP A C 1
ATOM 855 O O . ASP A 1 109 ? -3.720 -13.089 4.949 1.00 86.25 109 ASP A O 1
ATOM 859 N N . PHE A 1 110 ? -2.797 -11.110 4.455 1.00 87.50 110 PHE A N 1
ATOM 860 C CA . PHE A 1 110 ? -3.325 -10.443 5.643 1.00 87.50 110 PHE A CA 1
ATOM 861 C C . PHE A 1 110 ? -4.860 -10.434 5.691 1.00 87.50 110 PHE A C 1
ATOM 863 O O . PHE A 1 110 ? -5.447 -10.630 6.755 1.00 87.50 110 PHE A O 1
ATOM 870 N N . ALA A 1 111 ? -5.535 -10.215 4.560 1.00 86.88 111 ALA A N 1
ATOM 871 C CA . ALA A 1 111 ? -6.993 -10.266 4.506 1.00 86.88 111 ALA A CA 1
ATOM 872 C C . ALA A 1 111 ? -7.514 -11.668 4.870 1.00 86.88 111 ALA A C 1
ATOM 874 O O . ALA A 1 111 ? -8.456 -11.776 5.657 1.00 86.88 111 ALA A O 1
ATOM 875 N N . MET A 1 112 ? -6.861 -12.728 4.382 1.00 85.25 112 MET A N 1
ATOM 876 C CA . MET A 1 112 ? -7.198 -14.113 4.731 1.00 85.25 112 MET A CA 1
ATOM 877 C C . MET A 1 112 ? -6.973 -14.405 6.223 1.00 85.25 112 MET A C 1
ATOM 879 O O . MET A 1 112 ? -7.854 -14.967 6.869 1.00 85.25 112 MET A O 1
ATOM 883 N N . GLU A 1 113 ? -5.861 -13.953 6.811 1.00 83.62 113 GLU A N 1
ATOM 884 C CA . GLU A 1 113 ? -5.591 -14.054 8.262 1.00 83.62 113 GLU A CA 1
ATOM 885 C C . GLU A 1 113 ? -6.618 -13.290 9.120 1.00 83.62 113 GLU A C 1
ATOM 887 O O . GLU A 1 113 ? -6.883 -13.610 10.286 1.00 83.62 113 GLU A O 1
ATOM 892 N N . CYS A 1 114 ? -7.219 -12.245 8.553 1.00 81.06 114 CYS A N 1
ATOM 893 C CA . CYS A 1 114 ? -8.312 -11.510 9.178 1.00 81.06 114 CYS A CA 1
ATOM 894 C C . CYS A 1 114 ? -9.671 -12.215 9.040 1.00 81.06 114 CYS A C 1
ATOM 896 O O . CYS A 1 114 ? -10.655 -11.699 9.566 1.00 81.06 114 CYS A O 1
ATOM 898 N N . GLY A 1 115 ? -9.743 -13.364 8.358 1.00 79.88 115 GLY A N 1
ATOM 899 C CA . GLY A 1 115 ? -10.996 -14.059 8.052 1.00 79.88 115 GLY A CA 1
ATOM 900 C C . GLY A 1 115 ? -11.867 -13.299 7.049 1.00 79.88 115 GLY A C 1
ATOM 901 O O . GLY A 1 115 ? -13.085 -13.473 7.033 1.00 79.88 115 GLY A O 1
ATOM 902 N N . LEU A 1 116 ? -11.271 -12.409 6.251 1.00 79.75 116 LEU A N 1
ATOM 903 C CA . LEU A 1 116 ? -11.992 -11.624 5.256 1.00 79.75 116 LEU A CA 1
ATOM 904 C C . LEU A 1 116 ? -12.147 -12.420 3.954 1.00 79.75 116 LEU A C 1
ATOM 906 O O . LEU A 1 116 ? -11.262 -13.203 3.602 1.00 79.75 116 LEU A O 1
ATOM 910 N N . PRO A 1 117 ? -13.255 -12.218 3.218 1.00 70.62 117 PRO A N 1
ATOM 911 C CA . PRO A 1 117 ? -13.488 -12.907 1.957 1.00 70.62 117 PRO A CA 1
ATOM 912 C C . PRO A 1 117 ? -12.376 -12.617 0.943 1.00 70.62 117 PRO A C 1
ATOM 914 O O . PRO A 1 117 ? -11.822 -11.516 0.905 1.00 70.62 117 PRO A O 1
ATOM 917 N N . GLU A 1 118 ? -12.080 -13.621 0.115 1.00 69.31 118 GLU A N 1
ATOM 918 C CA . GLU A 1 118 ? -11.000 -13.598 -0.872 1.00 69.31 118 GLU A CA 1
ATOM 919 C C . GLU A 1 118 ? -11.067 -12.337 -1.746 1.00 69.31 118 GLU A C 1
ATOM 921 O O . GLU A 1 118 ? -12.049 -12.080 -2.453 1.00 69.31 118 GLU A O 1
ATOM 926 N N . VAL A 1 119 ? -10.008 -11.525 -1.698 1.00 70.19 119 VAL A N 1
ATOM 927 C CA . VAL A 1 119 ? -10.002 -10.242 -2.395 1.00 70.19 119 VAL A CA 1
ATOM 928 C C . VAL A 1 119 ? -9.478 -10.412 -3.816 1.00 70.19 119 VAL A C 1
ATOM 930 O O . VAL A 1 119 ? -8.273 -10.424 -4.065 1.00 70.19 119 VAL A O 1
ATOM 933 N N . ARG A 1 120 ? -10.396 -10.483 -4.784 1.00 67.56 120 ARG A N 1
ATOM 934 C CA . ARG A 1 120 ? -10.070 -10.473 -6.220 1.00 67.56 120 ARG A CA 1
ATOM 935 C C . ARG A 1 120 ? -9.737 -9.055 -6.695 1.00 67.56 120 ARG A C 1
ATOM 937 O O . ARG A 1 120 ? -10.553 -8.399 -7.338 1.00 67.56 120 ARG A O 1
ATOM 944 N N . ALA A 1 121 ? -8.546 -8.561 -6.365 1.00 76.38 121 ALA A N 1
ATOM 945 C CA . ALA A 1 121 ? -8.063 -7.248 -6.801 1.00 76.38 121 ALA A CA 1
ATOM 946 C C . ALA A 1 121 ? -6.970 -7.357 -7.874 1.00 76.38 121 ALA A C 1
ATOM 948 O O . ALA A 1 121 ? -6.104 -8.226 -7.816 1.00 76.38 121 ALA A O 1
ATOM 949 N N . LYS A 1 122 ? -6.990 -6.434 -8.846 1.00 78.00 122 LYS A N 1
ATOM 950 C CA . LYS A 1 122 ? -5.983 -6.347 -9.922 1.00 78.00 122 LYS A CA 1
ATOM 951 C C . LYS A 1 122 ? -4.753 -5.540 -9.511 1.00 78.00 122 LYS A C 1
ATOM 953 O O . LYS A 1 122 ? -3.683 -5.703 -10.089 1.00 78.00 122 LYS A O 1
ATOM 958 N N . SER A 1 123 ? -4.899 -4.660 -8.521 1.00 82.50 123 SER A N 1
ATOM 959 C CA . SER A 1 123 ? -3.809 -3.841 -8.010 1.00 82.50 123 SER A CA 1
ATOM 960 C C . SER A 1 123 ? -3.916 -3.627 -6.503 1.00 82.50 123 SER A C 1
ATOM 962 O O . SER A 1 123 ? -4.987 -3.709 -5.903 1.00 82.50 123 SER A O 1
ATOM 964 N N . ARG A 1 124 ? -2.783 -3.283 -5.884 1.00 88.25 124 ARG A N 1
ATOM 965 C CA . ARG A 1 124 ? -2.723 -2.921 -4.465 1.00 88.25 124 ARG A CA 1
ATOM 966 C C . ARG A 1 124 ? -3.627 -1.736 -4.124 1.00 88.25 124 ARG A C 1
ATOM 968 O O . ARG A 1 124 ? -4.248 -1.732 -3.071 1.00 88.25 124 ARG A O 1
ATOM 975 N N . LYS A 1 125 ? -3.684 -0.708 -4.972 1.00 84.06 125 LYS A N 1
ATOM 976 C CA . LYS A 1 125 ? -4.497 0.480 -4.670 1.00 84.06 125 LYS A CA 1
ATOM 977 C C . LYS A 1 125 ? -5.979 0.118 -4.569 1.00 84.06 125 LYS A C 1
ATOM 979 O O . LYS A 1 125 ? -6.655 0.614 -3.675 1.00 84.06 125 LYS A O 1
ATOM 984 N N . ASP A 1 126 ? -6.424 -0.815 -5.406 1.00 83.88 126 ASP A N 1
ATOM 985 C CA . ASP A 1 126 ? -7.815 -1.272 -5.441 1.00 83.88 126 ASP A CA 1
ATOM 986 C C . ASP A 1 126 ? -8.189 -2.110 -4.212 1.00 83.88 126 ASP A C 1
ATOM 988 O O . ASP A 1 126 ? -9.352 -2.148 -3.828 1.00 83.88 126 ASP A O 1
ATOM 992 N N . VAL A 1 127 ? -7.210 -2.762 -3.574 1.00 87.81 127 VAL A N 1
ATOM 993 C CA . VAL A 1 127 ? -7.431 -3.651 -2.423 1.00 87.81 127 VAL A CA 1
ATOM 994 C C . VAL A 1 127 ? -7.475 -2.901 -1.084 1.00 87.81 127 VAL A C 1
ATOM 996 O O . VAL A 1 127 ? -8.129 -3.349 -0.142 1.00 87.81 127 VAL A O 1
ATOM 999 N N . ILE A 1 128 ? -6.801 -1.748 -0.986 1.00 88.00 128 ILE A N 1
ATOM 1000 C CA . ILE A 1 128 ? -6.620 -1.020 0.282 1.00 88.00 128 ILE A CA 1
ATOM 1001 C C . ILE A 1 128 ? -7.956 -0.509 0.832 1.00 88.00 128 ILE A C 1
ATOM 1003 O O . ILE A 1 128 ? -8.254 -0.719 2.006 1.00 88.00 128 ILE A O 1
ATOM 1007 N N . SER A 1 129 ? -8.782 0.154 0.016 1.00 85.19 129 SER A N 1
ATOM 1008 C CA . SER A 1 129 ? -10.054 0.704 0.507 1.00 85.19 129 SER A CA 1
ATOM 1009 C C . SER A 1 129 ? -11.059 -0.380 0.935 1.00 85.19 129 SER A C 1
ATOM 1011 O O . SER A 1 129 ? -11.620 -0.237 2.026 1.00 85.19 129 SER A O 1
ATOM 1013 N N . PRO A 1 130 ? -11.271 -1.475 0.172 1.00 85.75 130 PRO A N 1
ATOM 1014 C CA . PRO A 1 130 ? -12.085 -2.610 0.617 1.00 85.75 130 PRO A CA 1
ATOM 1015 C C . PRO A 1 130 ? -11.573 -3.268 1.901 1.00 85.75 130 PRO A C 1
ATOM 1017 O O . PRO A 1 130 ? -12.375 -3.599 2.778 1.00 85.75 130 PRO A O 1
ATOM 1020 N N . LEU A 1 131 ? -10.250 -3.408 2.048 1.00 87.44 131 LEU A N 1
ATOM 1021 C CA . LEU A 1 131 ? -9.643 -3.936 3.269 1.00 87.44 131 LEU A CA 1
ATOM 1022 C C . LEU A 1 131 ? -9.982 -3.054 4.472 1.00 87.44 131 LEU A C 1
ATOM 1024 O O . LEU A 1 131 ? -10.533 -3.546 5.453 1.00 87.44 131 LEU A O 1
ATOM 1028 N N . ILE A 1 132 ? -9.720 -1.746 4.387 1.00 88.38 132 ILE A N 1
ATOM 1029 C CA . ILE A 1 132 ? -10.041 -0.806 5.472 1.00 88.38 132 ILE A CA 1
ATOM 1030 C C . ILE A 1 132 ? -11.538 -0.816 5.793 1.00 88.38 132 ILE A C 1
ATOM 1032 O O . ILE A 1 132 ? -11.918 -0.806 6.961 1.00 88.38 132 ILE A O 1
ATOM 1036 N N . GLY A 1 133 ? -12.398 -0.863 4.773 1.00 85.56 133 GLY A N 1
ATOM 1037 C CA . GLY A 1 133 ? -13.846 -0.962 4.962 1.00 85.56 133 GLY A CA 1
ATOM 1038 C C . GLY A 1 133 ? -14.286 -2.246 5.670 1.00 85.56 133 GLY A C 1
ATOM 1039 O O . GLY A 1 133 ? -15.272 -2.225 6.402 1.00 85.56 133 GLY A O 1
ATOM 1040 N N . SER A 1 134 ? -13.553 -3.342 5.488 1.00 86.06 134 SER A N 1
ATOM 1041 C CA . SER A 1 134 ? -13.831 -4.617 6.152 1.00 86.06 134 SER A CA 1
ATOM 1042 C C . SER A 1 134 ? -13.309 -4.630 7.589 1.00 86.06 134 SER A C 1
ATOM 1044 O O . SER A 1 134 ? -14.049 -4.980 8.503 1.00 86.06 134 SER A O 1
ATOM 1046 N N . LEU A 1 135 ? -12.086 -4.143 7.814 1.00 86.94 135 LEU A N 1
ATOM 1047 C CA . LEU A 1 135 ? -11.500 -3.987 9.151 1.00 86.94 135 LEU A CA 1
ATOM 1048 C C . LEU A 1 135 ? -12.307 -3.028 10.037 1.00 86.94 135 LEU A C 1
ATOM 1050 O O . LEU A 1 135 ? -12.424 -3.244 11.239 1.00 86.94 135 LEU A O 1
ATOM 1054 N N . ALA A 1 136 ? -12.923 -2.001 9.447 1.00 86.38 136 ALA A N 1
ATOM 1055 C CA . ALA A 1 136 ? -13.822 -1.081 10.143 1.00 86.38 136 ALA A CA 1
ATOM 1056 C C . ALA A 1 136 ? -15.033 -1.773 10.798 1.00 86.38 136 ALA A C 1
ATOM 1058 O O . ALA A 1 136 ? -15.602 -1.225 11.742 1.00 86.38 136 ALA A O 1
ATOM 1059 N N . LYS A 1 137 ? -15.418 -2.969 10.334 1.00 85.81 137 LYS A N 1
ATOM 1060 C CA . LYS A 1 137 ? -16.534 -3.748 10.891 1.00 85.81 137 LYS A CA 1
ATOM 1061 C C . LYS A 1 137 ? -16.127 -4.635 12.069 1.00 85.81 137 LYS A C 1
ATOM 1063 O O . LYS A 1 137 ? -17.005 -5.120 12.772 1.00 85.81 137 LYS A O 1
ATOM 1068 N N . LEU A 1 138 ? -14.829 -4.851 12.287 1.00 83.81 138 LEU A N 1
ATOM 1069 C CA . LEU A 1 138 ? -14.341 -5.687 13.383 1.00 83.81 138 LEU A CA 1
ATOM 1070 C C . LEU A 1 138 ? -14.405 -4.937 14.728 1.00 83.81 138 LEU A C 1
ATOM 1072 O O . LEU A 1 138 ? -14.267 -3.708 14.740 1.00 83.81 138 LEU A O 1
ATOM 1076 N N . PRO A 1 139 ? -14.584 -5.642 15.860 1.00 83.69 139 PRO A N 1
ATOM 1077 C CA . PRO A 1 139 ? -14.404 -5.069 17.193 1.00 83.69 139 PRO A CA 1
ATOM 1078 C C . PRO A 1 139 ? -12.990 -4.503 17.379 1.00 83.69 139 PRO A C 1
ATOM 1080 O O . PRO A 1 139 ? -12.032 -4.981 16.762 1.00 83.69 139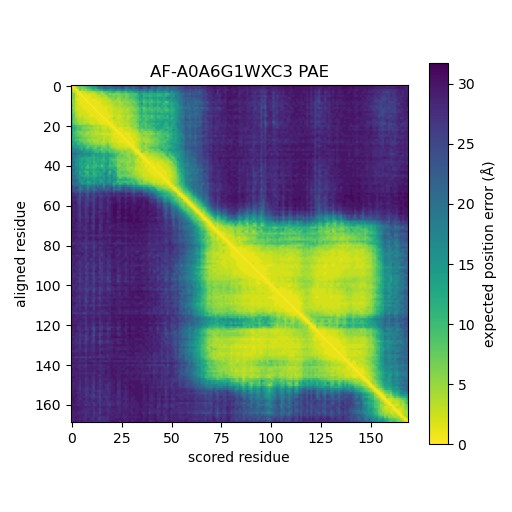 PRO A O 1
ATOM 1083 N N . ILE A 1 140 ? -12.850 -3.476 18.217 1.00 80.94 140 ILE A N 1
ATOM 1084 C CA . ILE A 1 140 ? -11.579 -2.759 18.393 1.00 80.94 140 ILE A CA 1
ATOM 1085 C C . ILE A 1 140 ? -10.476 -3.657 18.975 1.00 80.94 140 ILE A C 1
ATOM 1087 O O . ILE A 1 140 ? -9.307 -3.492 18.628 1.00 80.94 140 ILE A O 1
ATOM 1091 N N . GLU A 1 141 ? -10.837 -4.646 19.788 1.00 81.38 141 GLU A N 1
ATOM 1092 C CA . GLU A 1 141 ? -9.923 -5.601 20.416 1.00 81.38 141 GLU A CA 1
ATOM 1093 C C . GLU A 1 141 ? -9.251 -6.478 19.352 1.00 81.38 141 GLU A C 1
ATOM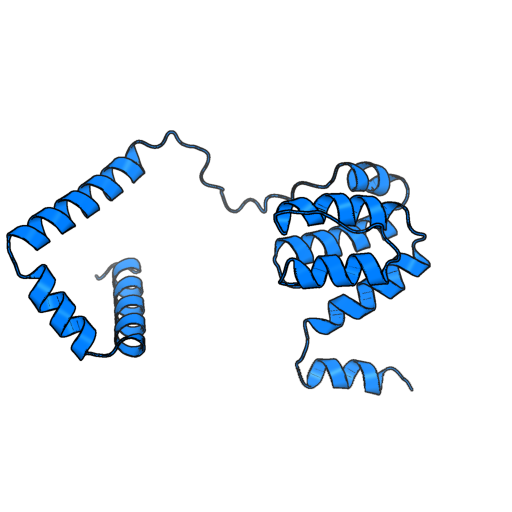 1095 O O . GLU A 1 141 ? -8.025 -6.497 19.236 1.00 81.38 141 GLU A O 1
ATOM 1100 N N . GLN A 1 142 ? -10.060 -7.105 18.489 1.00 81.75 142 GLN A N 1
ATOM 1101 C CA . GLN A 1 142 ? -9.577 -7.938 17.380 1.00 81.75 142 GLN A CA 1
ATOM 1102 C C . GLN A 1 142 ? -8.775 -7.122 16.365 1.00 81.75 142 GLN A C 1
ATOM 1104 O O . GLN A 1 142 ? -7.806 -7.600 15.772 1.00 81.75 142 GLN A O 1
ATOM 1109 N N . LEU A 1 143 ? -9.185 -5.872 16.146 1.00 84.00 143 LEU A N 1
ATOM 1110 C CA . LEU A 1 143 ? -8.504 -4.969 15.235 1.00 84.00 143 LEU A CA 1
ATOM 1111 C C . LEU A 1 143 ? -7.104 -4.600 15.742 1.00 84.00 143 LEU A C 1
ATOM 1113 O O . LEU A 1 143 ? -6.153 -4.550 14.959 1.00 84.00 143 LEU A O 1
ATOM 1117 N N . THR A 1 144 ? -6.985 -4.339 17.042 1.00 81.81 144 THR A N 1
ATOM 1118 C CA . THR A 1 144 ? -5.726 -3.952 17.682 1.00 81.81 144 THR A CA 1
ATOM 1119 C C . THR A 1 144 ? -4.715 -5.083 17.605 1.00 81.81 144 THR A C 1
ATOM 1121 O O . THR A 1 144 ? -3.599 -4.856 17.140 1.00 81.81 144 THR A O 1
ATOM 1124 N N . GLU A 1 145 ? -5.126 -6.302 17.954 1.00 81.19 145 GLU A N 1
ATOM 1125 C CA . GLU A 1 145 ? -4.288 -7.499 17.861 1.00 81.19 145 GLU A CA 1
ATOM 1126 C C . GLU A 1 145 ? -3.741 -7.687 16.435 1.00 81.19 145 GLU A C 1
ATOM 1128 O O . GLU A 1 145 ? -2.528 -7.729 16.216 1.00 81.19 145 GLU A O 1
ATOM 1133 N N . LYS A 1 146 ? -4.632 -7.687 15.436 1.00 80.50 146 LYS A N 1
ATOM 1134 C CA . LYS A 1 146 ? -4.273 -7.941 14.032 1.00 80.50 146 LYS A CA 1
ATOM 1135 C C . LYS A 1 146 ? -3.378 -6.852 13.425 1.00 80.50 146 LYS A C 1
ATOM 1137 O O . LYS A 1 146 ? -2.492 -7.163 12.631 1.00 80.50 146 LYS A O 1
ATOM 1142 N N . ILE A 1 147 ? -3.576 -5.581 13.785 1.00 82.12 147 ILE A N 1
ATOM 1143 C CA . ILE A 1 147 ? -2.776 -4.462 13.252 1.00 82.12 147 ILE A CA 1
ATOM 1144 C C . ILE A 1 147 ? -1.413 -4.344 13.950 1.00 82.12 147 ILE A C 1
ATOM 1146 O O . ILE A 1 147 ? -0.409 -4.066 13.284 1.00 82.12 147 ILE A O 1
ATOM 1150 N N . GLN A 1 148 ? -1.340 -4.558 15.268 1.00 72.75 148 GLN A N 1
ATOM 1151 C CA . GLN A 1 148 ? -0.086 -4.422 16.021 1.00 72.75 148 GLN A CA 1
ATOM 1152 C C . GLN A 1 148 ? 0.962 -5.456 15.598 1.00 72.75 148 GLN A C 1
ATOM 1154 O O . GLN A 1 148 ? 2.118 -5.089 15.380 1.00 72.75 14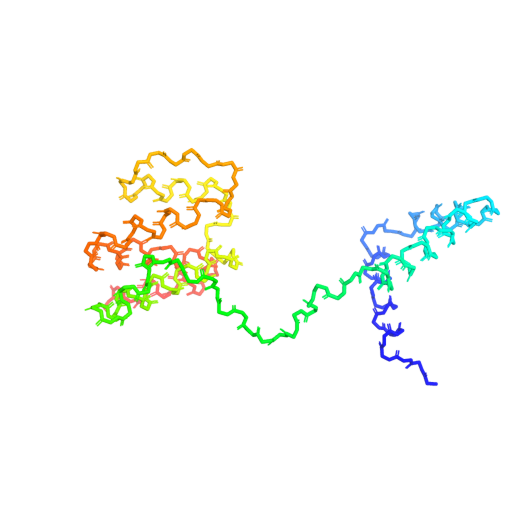8 GLN A O 1
ATOM 1159 N N . LEU A 1 149 ? 0.551 -6.704 15.353 1.00 65.44 149 LEU A N 1
ATOM 1160 C CA . LEU A 1 149 ? 1.425 -7.770 14.841 1.00 65.44 149 LEU A CA 1
ATOM 1161 C C . LEU A 1 149 ? 2.153 -7.386 13.538 1.00 65.44 149 LEU A C 1
ATOM 1163 O O . LEU A 1 149 ? 3.276 -7.827 13.292 1.00 65.44 149 LEU A O 1
ATOM 1167 N N . ARG A 1 150 ? 1.547 -6.541 12.692 1.00 67.94 150 ARG A N 1
ATOM 1168 C CA . ARG A 1 150 ? 2.098 -6.175 11.375 1.00 67.94 150 ARG A CA 1
ATOM 1169 C C .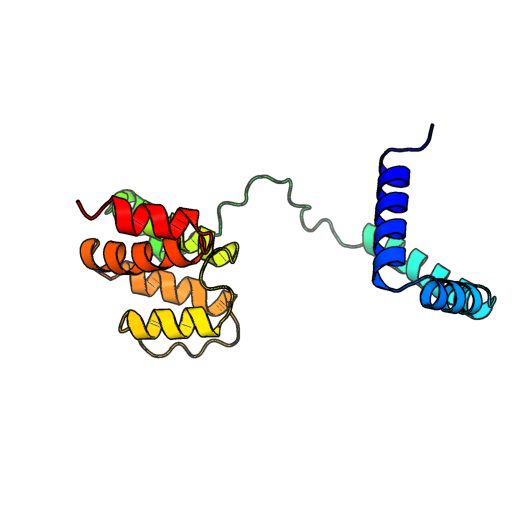 ARG A 1 150 ? 2.839 -4.842 11.348 1.00 67.94 150 ARG A C 1
ATOM 1171 O O . ARG A 1 150 ? 3.734 -4.689 10.519 1.00 67.94 150 ARG A O 1
ATOM 1178 N N . ASN A 1 151 ? 2.546 -3.915 12.259 1.00 59.19 151 ASN A N 1
ATOM 1179 C CA . ASN A 1 151 ? 3.330 -2.681 12.387 1.00 59.19 151 ASN A CA 1
ATOM 1180 C C . ASN A 1 151 ? 4.768 -2.951 12.865 1.00 59.19 151 ASN A C 1
ATOM 1182 O O . ASN A 1 151 ? 5.679 -2.234 12.462 1.00 59.19 151 ASN A O 1
ATOM 1186 N N . HIS A 1 152 ? 4.992 -4.013 13.644 1.00 51.84 152 HIS A N 1
ATOM 1187 C CA . HIS A 1 152 ? 6.333 -4.421 14.082 1.00 51.84 152 HIS A CA 1
ATOM 1188 C C . HIS A 1 152 ? 7.115 -5.219 13.028 1.00 51.84 152 HIS A C 1
ATOM 1190 O O . HIS A 1 152 ? 8.339 -5.248 13.059 1.00 51.84 152 HIS A O 1
ATOM 1196 N N . ALA A 1 153 ? 6.442 -5.800 12.031 1.00 49.00 153 ALA A N 1
ATOM 1197 C CA . ALA A 1 153 ? 7.105 -6.557 10.968 1.00 49.00 153 ALA A CA 1
ATOM 1198 C C . ALA A 1 153 ? 7.899 -5.676 9.977 1.00 49.00 153 ALA A C 1
ATOM 1200 O O . ALA A 1 153 ? 8.691 -6.205 9.195 1.00 49.00 153 ALA A O 1
ATOM 1201 N N . GLY A 1 154 ? 7.684 -4.353 9.996 1.00 43.00 154 GLY A N 1
ATOM 1202 C CA . GLY A 1 154 ? 8.477 -3.374 9.244 1.00 43.00 154 GLY A CA 1
ATOM 1203 C C . GLY A 1 154 ? 9.812 -3.020 9.908 1.00 43.00 154 GLY A C 1
ATOM 1204 O O . GLY A 1 154 ? 10.698 -2.501 9.234 1.00 43.00 154 GLY A O 1
ATOM 1205 N N . ASP A 1 155 ? 9.980 -3.348 11.192 1.00 43.53 155 ASP A N 1
ATOM 1206 C CA . ASP A 1 155 ? 11.199 -3.121 11.965 1.00 43.53 155 ASP A CA 1
ATOM 1207 C C . ASP A 1 155 ? 11.947 -4.448 12.147 1.00 43.53 155 ASP A C 1
ATOM 1209 O O . ASP A 1 155 ? 12.061 -5.007 13.233 1.00 43.53 155 ASP A O 1
ATOM 1213 N N . ARG A 1 156 ? 12.435 -5.006 11.033 1.00 47.31 156 ARG A N 1
ATOM 1214 C CA . ARG A 1 156 ? 13.310 -6.197 11.035 1.00 47.31 156 ARG A CA 1
ATOM 1215 C C . ARG A 1 156 ? 14.743 -5.870 11.477 1.00 47.31 156 ARG A C 1
ATOM 1217 O O . ARG A 1 156 ? 15.670 -6.609 11.149 1.00 47.31 156 ARG A O 1
ATOM 1224 N N . SER A 1 157 ? 14.942 -4.751 12.166 1.00 44.94 157 SER A N 1
ATOM 1225 C CA . SER A 1 157 ? 16.194 -4.464 12.849 1.00 44.94 157 SER A CA 1
ATOM 1226 C C . SER A 1 157 ? 16.328 -5.396 14.062 1.00 44.94 157 SER A C 1
ATOM 1228 O O . SER A 1 157 ? 15.337 -5.860 14.631 1.00 44.94 157 SER A O 1
ATOM 1230 N N . LEU A 1 158 ? 17.562 -5.693 14.474 1.00 48.97 158 LEU A N 1
ATOM 1231 C CA . LEU A 1 158 ? 17.829 -6.426 15.722 1.00 48.97 158 LEU A CA 1
ATOM 1232 C C . LEU A 1 158 ? 17.207 -5.722 16.946 1.00 48.97 158 LEU A C 1
ATOM 1234 O O . LEU A 1 158 ? 16.861 -6.373 17.930 1.00 48.97 158 LEU A O 1
ATOM 1238 N N . GLU A 1 159 ? 17.000 -4.407 16.857 1.00 50.75 159 GLU A N 1
ATOM 1239 C CA . GLU A 1 159 ? 16.375 -3.579 17.890 1.00 50.75 159 GLU A CA 1
ATOM 1240 C C . GLU A 1 159 ? 14.869 -3.862 18.038 1.00 50.75 159 GLU A C 1
ATOM 1242 O O . GLU A 1 159 ? 14.352 -3.902 19.159 1.00 50.75 159 GLU A O 1
ATOM 1247 N N . GLY A 1 160 ? 14.173 -4.152 16.931 1.00 46.34 160 GLY A N 1
ATOM 1248 C CA . GLY A 1 160 ? 12.757 -4.535 16.934 1.00 46.34 160 GLY A CA 1
ATOM 1249 C C . GLY A 1 160 ? 12.493 -5.843 17.688 1.00 46.34 160 GLY A C 1
ATOM 1250 O O . GLY A 1 160 ? 11.537 -5.939 18.460 1.00 46.34 160 GLY A O 1
ATOM 1251 N N . TRP A 1 161 ? 13.389 -6.826 17.547 1.00 47.66 161 TRP A N 1
ATOM 1252 C CA . TRP A 1 161 ? 13.334 -8.081 18.308 1.00 47.66 161 TRP A CA 1
ATOM 1253 C C . TRP A 1 161 ? 13.645 -7.884 19.793 1.00 47.66 161 TRP A C 1
ATOM 1255 O O . TRP A 1 161 ? 12.983 -8.487 20.640 1.00 47.66 161 TRP A O 1
ATOM 1265 N N . GLY A 1 162 ? 14.592 -6.998 20.119 1.00 48.84 162 GLY A N 1
ATOM 1266 C CA . GLY A 1 162 ? 14.926 -6.660 21.504 1.00 48.84 162 GLY A CA 1
ATOM 1267 C C . GLY A 1 162 ? 13.712 -6.169 22.294 1.00 48.84 162 GLY A C 1
ATOM 1268 O O . GLY A 1 162 ? 13.482 -6.613 23.415 1.00 48.84 162 GLY A O 1
ATOM 1269 N N . ASN A 1 163 ? 12.865 -5.337 21.685 1.00 51.38 163 ASN A N 1
ATOM 1270 C CA . ASN A 1 163 ? 11.670 -4.801 22.343 1.00 51.38 163 ASN A CA 1
ATOM 1271 C C . ASN A 1 163 ? 10.557 -5.830 22.590 1.00 51.38 163 ASN A C 1
ATOM 1273 O O . ASN A 1 163 ? 9.774 -5.651 23.521 1.00 51.38 163 ASN A O 1
ATOM 1277 N N . ILE A 1 164 ? 10.461 -6.885 21.779 1.00 55.03 164 ILE A N 1
ATOM 1278 C CA . ILE A 1 164 ? 9.465 -7.953 21.972 1.00 55.03 164 ILE A CA 1
ATOM 1279 C C . ILE A 1 164 ? 9.912 -8.880 23.106 1.00 55.03 164 ILE A C 1
ATOM 1281 O O . ILE A 1 164 ? 9.118 -9.240 23.972 1.00 55.03 164 ILE A O 1
ATOM 1285 N N . ILE A 1 165 ? 11.203 -9.211 23.148 1.00 51.72 165 ILE A N 1
ATOM 1286 C CA . ILE A 1 165 ? 11.762 -10.101 24.171 1.00 51.72 165 ILE A CA 1
ATOM 1287 C C . ILE A 1 165 ? 11.798 -9.402 25.539 1.00 51.72 165 ILE A C 1
ATOM 1289 O O . ILE A 1 165 ? 11.410 -9.997 26.540 1.00 51.72 165 ILE A O 1
ATOM 1293 N N . LEU A 1 166 ? 12.187 -8.123 25.592 1.00 55.00 166 LEU A N 1
ATOM 1294 C CA . LEU A 1 166 ? 12.350 -7.385 26.853 1.00 55.00 166 LEU A CA 1
ATOM 1295 C C . LEU A 1 166 ? 11.038 -6.903 27.488 1.00 55.00 166 LEU A C 1
ATOM 1297 O O . LEU A 1 166 ? 11.036 -6.567 28.666 1.00 55.00 166 LEU A O 1
ATOM 1301 N N . LYS A 1 167 ? 9.923 -6.868 26.747 1.00 49.47 167 LYS A N 1
ATOM 1302 C CA . LYS A 1 167 ? 8.598 -6.511 27.296 1.00 49.47 167 LYS A CA 1
ATOM 1303 C C . LYS A 1 167 ? 7.807 -7.703 27.839 1.00 49.47 167 LYS A C 1
ATOM 1305 O O . LYS A 1 167 ? 6.685 -7.515 28.296 1.00 49.47 167 LYS A O 1
ATOM 1310 N N . THR A 1 168 ? 8.373 -8.908 27.779 1.00 43.59 168 THR A N 1
ATOM 1311 C CA . THR A 1 168 ? 7.743 -10.137 28.288 1.00 43.59 168 THR A CA 1
ATOM 1312 C C . THR A 1 168 ? 8.285 -10.521 29.678 1.00 43.59 168 THR A C 1
ATOM 1314 O O . THR A 1 168 ? 8.374 -11.704 30.002 1.00 43.59 168 THR A O 1
ATOM 1317 N N . GLN A 1 169 ? 8.664 -9.532 30.499 1.00 38.88 169 GLN A N 1
ATOM 1318 C CA . GLN A 1 169 ? 8.920 -9.696 31.937 1.00 38.88 169 GLN A CA 1
ATOM 1319 C C . GLN A 1 169 ? 8.079 -8.724 32.754 1.00 38.88 169 GLN A C 1
ATOM 1321 O O . GLN A 1 169 ? 7.981 -7.547 32.338 1.00 38.88 169 GLN A O 1
#

Mean predicted aligned error: 18.56 Å

Solvent-accessible surface area (backbone atoms only — not comparable to full-atom values): 10033 Å² total; per-residue (Å²): 132,84,53,73,66,57,54,52,50,52,52,51,49,52,51,50,40,72,71,61,38,66,67,54,52,52,53,46,51,60,55,50,66,37,74,68,45,37,52,51,50,50,49,51,51,52,46,53,59,46,54,74,68,67,58,76,88,76,65,80,72,62,88,62,78,70,71,70,82,70,50,73,70,47,62,63,27,53,77,78,38,50,68,57,28,53,53,52,51,53,50,50,51,34,48,74,71,44,62,35,60,74,46,56,61,48,46,47,54,51,36,50,77,67,72,42,80,87,73,92,56,97,45,53,77,69,43,50,56,59,48,53,51,52,56,69,73,50,57,65,69,64,45,48,57,63,49,54,68,47,66,54,66,60,42,81,48,76,65,48,54,49,57,60,64,66,66,75,113

Nearest PDB structures (foldseek):
  8b3s-assembly1_A  TM=5.083E-01  e=1.868E+00  Bacillus subtilis
  3qnk-assembly2_C  TM=4.015E-01  e=7.328E+00  Bacteroides fragilis NCTC 9343
  3qnk-assembly1_B  TM=4.021E-01  e=7.328E+00  Bacteroides fragilis NCTC 9343

Sequence (169 aa):
MKTQRESDLLIDLAKLLKKYGPETFEALASTISSPETTQHLSAILAQVARTGRTTPKTKEGSQMRQRPSVPRSLVALERAEPQKYRLLMGFHTSLVEKKILPSLRDIVDFAMECGLPEVRAKSRKDVISPLIGSLAKLPIEQLTEKIQLRNHAGDRSLEGWGNIILKTQ

pLDDT: mean 70.58, std 15.68, range [35.94, 88.38]

Foldseek 3Di:
DDPPVNVVVVVVVVVVCVVPHPVVVVVVVVQCPDPVNVVVVVVVVVVVVVVVVPDPCPDPDPPPVPQPPDQPLLVVCCPVPVPLSVLLSVLLVCLVVCLFLVAPVSLQVLCVVLVHPRDPDPGSVRSSSVSSNVLSPDDPVSSCVSSVVTNLVSCPDPVSVVVVVVVPD

Radius of gyration: 24.26 Å; Cα contacts (8 Å, |Δi|>4): 82; chains: 1; bounding box: 51×44×68 Å